Protein AF-A0A3S3RLG6-F1 (afdb_monomer)

Secondary structure (DSSP, 8-state):
-HHHHHHHHHHHHHHT-S-SHHHHHHHHHHHHHHHHIIIIIHHHHHHHHHHHHHH-S-HHHHHHHHHHHHHHHHHHHHHHHHHHHHHH---TT-HHHHHHHHHHHHHHHHHHHS----------

pLDDT: mean 81.19, std 10.33, range [46.25, 90.88]

Solvent-accessible surface area (backbone atoms only — not comparable to full-atom values): 6909 Å² total; per-residue (Å²): 120,65,67,61,50,52,52,50,51,52,52,42,55,76,74,71,56,69,83,50,58,30,56,45,52,38,51,54,40,48,52,49,45,52,47,46,45,62,70,45,49,48,61,49,50,54,52,47,52,53,48,36,73,76,68,40,96,39,73,69,51,51,52,52,51,54,54,50,54,24,54,50,43,32,44,52,27,43,50,50,42,34,52,50,31,74,72,66,55,49,53,94,84,39,54,70,59,55,51,50,43,52,47,46,42,52,50,22,44,43,60,35,67,58,72,72,72,77,83,69,78,76,89,126

Radius of gyration: 19.04 Å; Cα contacts (8 Å, |Δi|>4): 79; chains: 1; bounding box: 37×45×53 Å

Mean predicted aligned error: 8.92 Å

Sequence (124 aa):
SMLTLIFGLVMCGFWVGFTELWIVIGLVGYATTFSIGMLIFKPTGERMGAMVAEQGVTPAVLAIGQRMMRWARLDYAVMLVIIADMVLKPTLHDIGILAGMAMVIALGAALAFGGGRQLVPSAA

Structure (mmCIF, N/CA/C/O backbone):
data_AF-A0A3S3RLG6-F1
#
_entry.id   AF-A0A3S3RLG6-F1
#
loop_
_atom_site.group_PDB
_atom_site.id
_atom_site.type_symbol
_atom_site.label_atom_id
_atom_site.label_alt_id
_atom_site.label_comp_id
_atom_site.label_asym_id
_atom_site.label_entity_id
_atom_site.label_seq_id
_atom_site.pdbx_PDB_ins_code
_atom_site.Cartn_x
_atom_site.Cartn_y
_atom_site.Cartn_z
_atom_site.occupancy
_atom_site.B_iso_or_equiv
_atom_site.auth_seq_id
_atom_site.auth_comp_id
_atom_site.auth_asym_id
_atom_site.auth_atom_id
_atom_site.pdbx_PDB_model_num
ATOM 1 N N . SER A 1 1 ? -8.810 17.138 -2.405 1.00 66.56 1 SER A N 1
ATOM 2 C CA . SER A 1 1 ? -7.487 16.887 -3.016 1.00 66.56 1 SER A CA 1
ATOM 3 C C . SER A 1 1 ? -7.420 15.677 -3.959 1.00 66.56 1 SER A C 1
ATOM 5 O O . SER A 1 1 ? -6.330 15.194 -4.224 1.00 66.56 1 SER A O 1
ATOM 7 N N . MET A 1 2 ? -8.541 15.185 -4.516 1.00 75.06 2 MET A N 1
ATOM 8 C CA . MET A 1 2 ? -8.519 14.126 -5.550 1.00 75.06 2 MET A CA 1
ATOM 9 C C . MET A 1 2 ? -8.253 14.715 -6.942 1.00 75.06 2 MET A C 1
ATOM 11 O O . MET A 1 2 ? -7.439 14.197 -7.694 1.00 75.06 2 MET A O 1
ATOM 15 N N . LEU A 1 3 ? -8.865 15.869 -7.236 1.00 81.88 3 LEU A N 1
ATOM 16 C CA . LEU A 1 3 ? -8.603 16.640 -8.454 1.00 81.88 3 LEU A CA 1
ATOM 17 C C . LEU A 1 3 ? -7.126 17.015 -8.597 1.00 81.88 3 LEU A C 1
ATOM 19 O O . LEU A 1 3 ? -6.562 16.836 -9.664 1.00 81.88 3 LEU A O 1
ATOM 23 N N . THR A 1 4 ? -6.474 17.459 -7.521 1.00 85.00 4 THR A N 1
ATOM 24 C CA . THR A 1 4 ? -5.037 17.781 -7.531 1.00 85.00 4 THR A CA 1
ATOM 25 C C . THR A 1 4 ? -4.170 16.577 -7.895 1.00 85.00 4 THR A C 1
ATOM 27 O O . THR A 1 4 ? -3.190 16.733 -8.614 1.00 85.00 4 THR A O 1
ATOM 30 N N . LEU A 1 5 ? -4.550 15.374 -7.453 1.00 81.31 5 LEU A N 1
ATOM 31 C CA . LEU A 1 5 ? -3.843 14.143 -7.796 1.00 81.31 5 LEU A CA 1
ATOM 32 C C . LEU A 1 5 ? -4.015 13.789 -9.277 1.00 81.31 5 LEU A C 1
ATOM 34 O O . LEU A 1 5 ? -3.042 13.484 -9.958 1.00 81.31 5 LEU A O 1
ATOM 38 N N . ILE A 1 6 ? -5.248 13.895 -9.779 1.00 84.69 6 ILE A N 1
ATOM 39 C CA . ILE A 1 6 ? -5.579 13.654 -11.188 1.00 84.69 6 ILE A CA 1
ATOM 40 C C . ILE A 1 6 ? -4.818 14.635 -12.087 1.00 84.69 6 ILE A C 1
ATOM 42 O O . ILE A 1 6 ? -4.173 14.213 -13.041 1.00 84.69 6 ILE A O 1
ATOM 46 N N . PHE A 1 7 ? -4.827 15.929 -11.757 1.00 85.94 7 PHE A N 1
ATOM 47 C CA . PHE A 1 7 ? -4.089 16.949 -12.505 1.00 85.94 7 PHE A CA 1
ATOM 48 C C . PHE A 1 7 ? -2.575 16.703 -12.496 1.00 85.94 7 PHE A C 1
ATOM 50 O O . PHE A 1 7 ? -1.938 16.832 -13.540 1.00 85.94 7 PHE A O 1
ATOM 57 N N . GLY A 1 8 ? -2.006 16.307 -11.352 1.00 81.25 8 GLY A N 1
ATOM 58 C CA . GLY A 1 8 ? -0.597 15.921 -11.260 1.00 81.25 8 GLY A CA 1
ATOM 59 C C . GLY A 1 8 ? -0.259 14.721 -12.148 1.00 81.25 8 GLY A C 1
ATOM 60 O O . GLY A 1 8 ? 0.714 14.772 -12.896 1.00 81.25 8 GLY A O 1
ATOM 61 N N . LEU A 1 9 ? -1.097 13.678 -12.137 1.00 81.12 9 LEU A N 1
ATOM 62 C CA . LEU A 1 9 ? -0.905 12.482 -12.963 1.00 81.12 9 LEU A CA 1
ATOM 63 C C . LEU A 1 9 ? -0.973 12.798 -14.463 1.00 81.12 9 LEU A C 1
ATOM 65 O O . LEU A 1 9 ? -0.145 12.316 -15.234 1.00 81.12 9 LEU A O 1
ATOM 69 N N . VAL A 1 10 ? -1.933 13.637 -14.865 1.00 84.69 10 VAL A N 1
ATOM 70 C CA . VAL A 1 10 ? -2.083 14.100 -16.252 1.00 84.69 10 VAL A CA 1
ATOM 71 C C . VAL A 1 10 ? -0.837 14.872 -16.688 1.00 84.69 10 VAL A C 1
ATOM 73 O O . VAL A 1 10 ? -0.265 14.554 -17.727 1.00 84.69 10 VAL A O 1
ATOM 76 N N . MET A 1 11 ? -0.360 15.821 -15.878 1.00 80.69 11 MET A N 1
ATOM 77 C CA . MET A 1 11 ? 0.865 16.577 -16.175 1.00 80.69 11 MET A CA 1
ATOM 78 C C . MET A 1 11 ? 2.101 15.671 -16.286 1.00 80.69 11 MET A C 1
ATOM 80 O O . MET A 1 11 ? 2.871 15.800 -17.238 1.00 80.69 11 MET A O 1
ATOM 84 N N . CYS A 1 12 ? 2.274 14.715 -15.367 1.00 79.12 12 CYS A N 1
ATOM 85 C CA . CYS A 1 12 ? 3.359 13.733 -15.442 1.00 79.12 12 CYS A CA 1
ATOM 86 C C . CYS A 1 12 ? 3.268 12.861 -16.704 1.00 79.12 12 CYS A C 1
ATOM 88 O O . CYS A 1 12 ? 4.294 12.572 -17.317 1.00 79.12 12 CYS A O 1
ATOM 90 N N . GLY A 1 13 ? 2.056 12.488 -17.124 1.00 77.50 13 GLY A N 1
ATOM 91 C CA . GLY A 1 13 ? 1.828 11.720 -18.348 1.00 77.50 13 GLY A CA 1
ATOM 92 C C . GLY A 1 13 ? 2.209 12.476 -19.620 1.00 77.50 13 GLY A C 1
ATOM 93 O O . GLY A 1 13 ? 2.773 11.874 -20.528 1.00 77.50 13 GLY A O 1
ATOM 94 N N . PHE A 1 14 ? 1.958 13.787 -19.668 1.00 74.25 14 PHE A N 1
ATOM 95 C CA . PHE A 1 14 ? 2.330 14.627 -20.810 1.00 74.25 14 PHE A CA 1
ATOM 96 C C . PHE A 1 14 ? 3.827 14.965 -20.866 1.00 74.25 14 PHE A C 1
ATOM 98 O O . PHE A 1 14 ? 4.348 15.158 -21.962 1.00 74.25 14 PHE A O 1
ATOM 105 N N . TRP A 1 15 ? 4.514 15.056 -19.720 1.00 62.72 15 TRP A N 1
ATOM 106 C CA . TRP A 1 15 ? 5.888 15.576 -19.660 1.00 62.72 15 TRP A CA 1
ATOM 107 C C . TRP A 1 15 ? 6.969 14.518 -19.396 1.00 62.72 15 TRP A C 1
ATOM 109 O O . TRP A 1 15 ? 8.045 14.587 -19.982 1.00 62.72 15 TRP A O 1
ATOM 119 N N . VAL A 1 16 ? 6.726 13.566 -18.490 1.00 67.44 16 VAL A N 1
ATOM 120 C CA . VAL A 1 16 ? 7.759 12.643 -17.972 1.00 67.44 16 VAL A CA 1
ATOM 121 C C . VAL A 1 16 ? 7.620 11.239 -18.565 1.00 67.44 16 VAL A C 1
ATOM 123 O O . VAL A 1 16 ? 8.626 10.582 -18.817 1.00 67.44 16 VAL A O 1
ATOM 126 N N . GLY A 1 17 ? 6.387 10.797 -18.833 1.00 67.56 17 GLY A N 1
ATOM 127 C CA . GLY A 1 17 ? 6.098 9.431 -19.276 1.00 67.56 17 GLY A CA 1
ATOM 128 C C . GLY A 1 17 ? 6.187 8.403 -18.136 1.00 67.56 17 GLY A C 1
ATOM 129 O O . GLY A 1 17 ? 6.950 8.552 -17.186 1.00 67.56 17 GLY A O 1
ATOM 130 N N . PHE A 1 18 ? 5.374 7.345 -18.219 1.00 70.44 18 PHE A N 1
ATOM 131 C CA . PHE A 1 18 ? 5.275 6.270 -17.212 1.00 70.44 18 PHE A CA 1
ATOM 132 C C . PHE A 1 18 ? 5.861 4.938 -17.711 1.00 70.44 18 PHE A C 1
ATOM 134 O O . PHE A 1 18 ? 5.414 3.867 -17.317 1.00 70.44 18 PHE A O 1
ATOM 141 N N . THR A 1 19 ? 6.807 4.983 -18.644 1.00 73.75 19 THR A N 1
ATOM 142 C CA . THR A 1 19 ? 7.314 3.787 -19.335 1.00 73.75 19 THR A CA 1
ATOM 143 C C . THR A 1 19 ? 8.265 2.947 -18.494 1.00 73.75 19 THR A C 1
ATOM 145 O O . THR A 1 19 ? 8.400 1.752 -18.741 1.00 73.75 19 THR A O 1
ATOM 148 N N . GLU A 1 20 ? 8.909 3.550 -17.500 1.00 81.00 20 GLU A N 1
ATOM 149 C CA . GLU A 1 20 ? 9.835 2.837 -16.632 1.00 81.00 20 GLU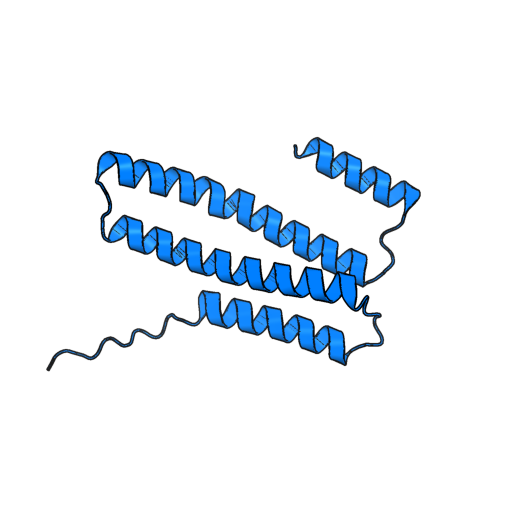 A CA 1
ATOM 150 C C . GLU A 1 20 ? 9.095 1.977 -15.605 1.00 81.00 20 GLU A C 1
ATOM 152 O O . GLU A 1 20 ? 8.184 2.445 -14.916 1.00 81.00 20 GLU A O 1
ATOM 157 N N . LEU A 1 21 ? 9.530 0.723 -15.465 1.00 82.38 21 LEU A N 1
ATOM 158 C CA . LEU A 1 21 ? 8.876 -0.275 -14.617 1.00 82.38 21 LEU A CA 1
ATOM 159 C C . LEU A 1 21 ? 8.745 0.187 -13.157 1.00 82.38 21 LEU A C 1
ATOM 161 O O . LEU A 1 21 ? 7.676 0.047 -12.567 1.00 82.38 21 LEU A O 1
ATOM 165 N N . TRP A 1 22 ? 9.799 0.790 -12.605 1.00 80.12 22 TRP A N 1
ATOM 166 C CA . TRP A 1 22 ? 9.805 1.325 -11.241 1.00 80.12 22 TRP A CA 1
ATOM 167 C C . TRP A 1 22 ? 8.782 2.457 -11.051 1.00 80.12 22 TRP A C 1
ATOM 169 O O . TRP A 1 22 ? 8.069 2.533 -10.056 1.00 80.12 22 TRP A O 1
ATOM 179 N N . ILE A 1 23 ? 8.566 3.305 -12.059 1.00 82.88 23 ILE A N 1
ATOM 180 C CA . ILE A 1 23 ? 7.534 4.346 -11.957 1.00 82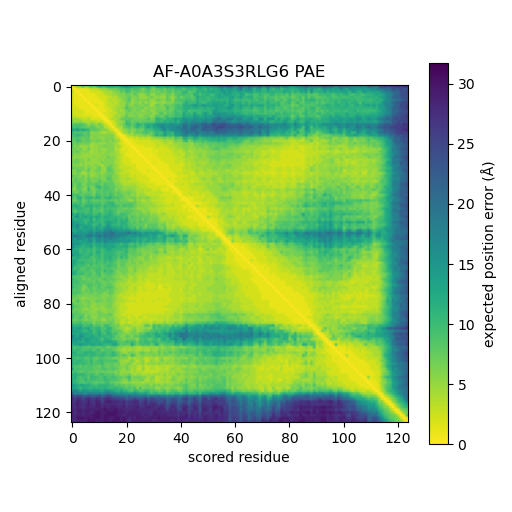.88 23 ILE A CA 1
ATOM 181 C C . ILE A 1 23 ? 6.142 3.702 -11.859 1.00 82.88 23 ILE A C 1
ATOM 183 O O . ILE A 1 23 ? 5.314 4.131 -11.051 1.00 82.88 23 ILE A O 1
ATOM 187 N N . VAL A 1 24 ? 5.884 2.650 -12.642 1.00 84.75 24 VAL A N 1
ATOM 188 C CA . VAL A 1 24 ? 4.603 1.927 -12.613 1.00 84.75 24 VAL A CA 1
ATOM 189 C C . VAL A 1 24 ? 4.396 1.229 -11.269 1.00 84.75 24 VAL A C 1
ATOM 191 O O . VAL A 1 24 ? 3.323 1.363 -10.675 1.00 84.75 24 VAL A O 1
ATOM 194 N N . ILE A 1 25 ? 5.411 0.524 -10.762 1.00 85.62 25 ILE A N 1
ATOM 195 C CA . ILE A 1 25 ? 5.352 -0.161 -9.463 1.00 85.62 25 ILE A CA 1
ATOM 196 C C . ILE A 1 25 ? 5.112 0.852 -8.341 1.00 85.62 25 ILE A C 1
ATOM 198 O O . ILE A 1 25 ? 4.191 0.668 -7.540 1.00 85.62 25 ILE A O 1
ATOM 202 N N . GLY A 1 26 ? 5.866 1.952 -8.317 1.00 85.88 26 GLY A N 1
ATOM 203 C CA . GLY A 1 26 ? 5.679 3.035 -7.356 1.00 85.88 26 GLY A CA 1
ATOM 204 C C . GLY A 1 26 ? 4.278 3.647 -7.400 1.00 85.88 26 GLY A C 1
ATOM 205 O O . GLY A 1 26 ? 3.672 3.873 -6.350 1.00 85.88 26 GLY A O 1
ATOM 206 N N . LEU A 1 27 ? 3.718 3.861 -8.595 1.00 86.88 27 LEU A N 1
ATOM 207 C CA . LEU A 1 27 ? 2.372 4.417 -8.755 1.00 86.88 27 LEU A CA 1
ATOM 208 C C . LEU A 1 27 ? 1.286 3.453 -8.259 1.00 86.88 27 LEU A C 1
ATOM 210 O O . LEU A 1 27 ? 0.364 3.870 -7.555 1.00 86.88 27 LEU A O 1
ATOM 214 N N . VAL A 1 28 ? 1.399 2.166 -8.593 1.00 87.94 28 VAL A N 1
ATOM 215 C CA . VAL A 1 28 ? 0.479 1.123 -8.113 1.00 87.94 28 VAL A CA 1
ATOM 216 C C . VAL A 1 28 ? 0.580 0.970 -6.593 1.00 87.94 28 VAL A C 1
ATOM 218 O O . VAL A 1 28 ? -0.445 0.881 -5.909 1.00 87.94 28 VAL A O 1
ATOM 221 N N . GLY A 1 29 ? 1.797 0.997 -6.047 1.00 87.88 29 GLY A N 1
ATOM 222 C CA . GLY A 1 29 ? 2.037 0.982 -4.606 1.00 87.88 29 GLY A CA 1
ATOM 223 C C . GLY A 1 29 ? 1.372 2.171 -3.916 1.00 87.88 29 GLY A C 1
ATOM 224 O O . GLY A 1 29 ? 0.584 1.988 -2.987 1.00 87.88 29 GLY A O 1
ATOM 225 N N . TYR A 1 30 ? 1.599 3.382 -4.428 1.00 87.38 30 TYR A N 1
ATOM 226 C CA . TYR A 1 30 ? 0.964 4.593 -3.916 1.00 87.38 30 TYR A CA 1
ATOM 227 C C . TYR A 1 30 ? -0.566 4.510 -3.972 1.00 87.38 30 TYR A C 1
ATOM 229 O O . TYR A 1 30 ? -1.235 4.817 -2.985 1.00 87.38 30 TYR A O 1
ATOM 237 N N . ALA A 1 31 ? -1.134 4.065 -5.097 1.00 88.12 31 ALA A N 1
ATOM 238 C CA . ALA A 1 31 ? -2.579 3.916 -5.245 1.00 88.12 31 ALA A CA 1
ATOM 239 C C . ALA A 1 31 ? -3.157 2.929 -4.216 1.00 88.12 31 ALA A C 1
ATOM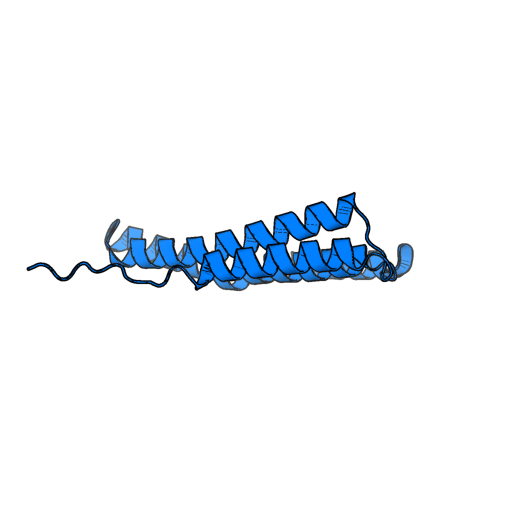 241 O O . ALA A 1 31 ? -4.243 3.159 -3.677 1.00 88.12 31 ALA A O 1
ATOM 242 N N . THR A 1 32 ? -2.411 1.869 -3.898 1.00 87.69 32 THR A N 1
ATOM 243 C CA . THR A 1 32 ? -2.782 0.877 -2.881 1.00 87.69 32 THR A CA 1
ATOM 244 C C . THR A 1 32 ? -2.802 1.502 -1.487 1.00 87.69 32 THR A C 1
ATOM 246 O O . THR A 1 32 ? -3.834 1.450 -0.814 1.00 87.69 32 THR A O 1
ATOM 249 N N . THR A 1 33 ? -1.719 2.170 -1.080 1.00 87.00 33 THR A N 1
ATOM 250 C CA . THR A 1 33 ? -1.622 2.876 0.210 1.00 87.00 33 THR A CA 1
ATOM 251 C C . THR A 1 33 ? -2.686 3.957 0.354 1.00 87.00 33 THR A C 1
ATOM 253 O O . THR A 1 33 ? -3.385 4.029 1.368 1.00 87.00 33 THR A O 1
ATOM 256 N N . PHE A 1 34 ? -2.879 4.765 -0.688 1.00 86.25 34 PHE A N 1
ATOM 257 C CA . PHE A 1 34 ? -3.909 5.797 -0.715 1.00 86.25 34 PHE A CA 1
ATOM 258 C C . PHE A 1 34 ? -5.307 5.196 -0.513 1.00 86.25 34 PHE A C 1
ATOM 260 O O . PHE A 1 34 ? -6.094 5.698 0.294 1.00 86.25 34 PHE A O 1
ATOM 267 N N . SER A 1 35 ? -5.602 4.088 -1.197 1.00 88.00 35 SER A N 1
ATOM 268 C CA . SER A 1 35 ? -6.891 3.401 -1.086 1.00 88.00 35 SER A CA 1
ATOM 269 C C . SER A 1 35 ? -7.103 2.808 0.306 1.00 88.00 35 SER A C 1
ATOM 271 O O . SER A 1 35 ? -8.182 2.970 0.873 1.00 88.00 35 SER A O 1
ATOM 273 N N . ILE A 1 36 ? -6.079 2.185 0.898 1.00 86.69 36 ILE A N 1
ATOM 274 C CA . ILE A 1 36 ? -6.132 1.677 2.279 1.00 86.69 36 ILE A CA 1
ATOM 275 C C . ILE A 1 36 ? -6.389 2.834 3.255 1.00 86.69 36 ILE A C 1
ATOM 277 O O . ILE A 1 36 ? -7.275 2.743 4.110 1.00 86.69 36 ILE A O 1
ATOM 281 N N . GLY A 1 37 ? -5.685 3.955 3.101 1.00 84.69 37 GLY A N 1
ATOM 282 C CA . GLY A 1 37 ? -5.877 5.129 3.949 1.00 84.69 37 GLY A CA 1
ATOM 283 C C . GLY A 1 37 ? -7.282 5.712 3.873 1.00 84.69 37 GLY A C 1
ATOM 284 O O . GLY A 1 37 ? -7.926 5.947 4.901 1.00 84.69 37 GLY A O 1
ATOM 285 N N . MET A 1 38 ? -7.786 5.894 2.657 1.00 85.69 38 MET A N 1
ATOM 286 C CA . MET A 1 38 ? -9.086 6.515 2.439 1.00 85.69 38 MET A CA 1
ATOM 287 C C . MET A 1 38 ? -10.256 5.590 2.788 1.00 85.69 38 MET A C 1
ATOM 289 O O . MET A 1 38 ? -11.227 6.045 3.393 1.00 85.69 38 MET A O 1
ATOM 293 N N . LEU A 1 39 ? -10.180 4.310 2.420 1.00 85.31 39 LEU A N 1
ATOM 294 C CA . LEU A 1 39 ? -11.300 3.373 2.550 1.00 85.31 39 LEU A CA 1
ATOM 295 C C . LEU A 1 39 ? -11.300 2.604 3.870 1.00 85.31 39 LEU A C 1
ATOM 297 O O . LEU A 1 39 ? -12.354 2.129 4.285 1.00 85.31 39 LEU A O 1
ATOM 301 N N . ILE A 1 40 ? -10.147 2.461 4.527 1.00 84.81 40 ILE A N 1
ATOM 302 C CA . ILE A 1 40 ? -10.022 1.640 5.736 1.00 84.81 40 ILE A CA 1
ATOM 303 C C . ILE A 1 40 ? -9.704 2.511 6.942 1.00 84.81 40 ILE A C 1
ATOM 305 O O . ILE A 1 40 ? -10.484 2.503 7.897 1.00 84.81 40 ILE A O 1
ATOM 309 N N . PHE A 1 41 ? -8.610 3.281 6.922 1.00 84.31 41 PHE A N 1
ATOM 310 C CA . PHE A 1 41 ? -8.200 4.041 8.110 1.00 84.31 41 PHE A CA 1
ATOM 311 C C . PHE A 1 41 ? -9.192 5.136 8.476 1.00 84.31 41 PHE A C 1
ATOM 313 O O . PHE A 1 41 ? -9.574 5.222 9.640 1.00 84.31 41 PHE A O 1
ATOM 320 N N . LYS A 1 42 ? -9.663 5.917 7.501 1.00 84.00 42 LYS A N 1
ATOM 321 C CA . LYS A 1 42 ? -10.609 7.005 7.769 1.00 84.00 42 LYS A CA 1
ATOM 322 C C . LYS A 1 42 ? -11.916 6.527 8.434 1.00 84.00 42 LYS A C 1
ATOM 324 O O . LYS A 1 42 ? -12.172 6.942 9.564 1.00 84.00 42 LYS A O 1
ATOM 329 N N . PRO A 1 43 ? -12.721 5.629 7.829 1.00 86.19 43 PRO A N 1
ATOM 330 C CA . PRO A 1 43 ? -13.984 5.218 8.444 1.00 86.19 43 PRO A CA 1
ATOM 331 C C . PRO A 1 43 ? -13.782 4.392 9.719 1.00 86.19 43 PRO A C 1
ATOM 333 O O . PRO A 1 43 ? -14.603 4.459 10.633 1.00 86.19 43 PRO A O 1
ATOM 336 N N . THR A 1 44 ? -12.703 3.607 9.811 1.00 85.44 44 THR A N 1
ATOM 337 C CA . THR A 1 44 ? -12.417 2.817 11.020 1.00 85.44 44 THR A CA 1
ATOM 338 C C . THR A 1 44 ? -11.996 3.716 12.178 1.00 85.44 44 THR A C 1
ATOM 340 O O . THR A 1 44 ? -12.458 3.504 13.295 1.00 85.44 44 THR A O 1
ATOM 343 N N . GLY A 1 45 ? -11.175 4.737 11.918 1.00 82.88 45 GLY A N 1
ATOM 344 C CA . GLY A 1 45 ? -10.749 5.716 12.915 1.00 82.88 45 GLY A CA 1
ATOM 345 C C . GLY A 1 45 ? -11.913 6.546 13.451 1.00 82.88 45 GLY A C 1
ATOM 346 O O . GLY A 1 45 ? -12.048 6.680 14.665 1.00 82.88 45 GLY A O 1
ATOM 347 N N . GLU A 1 46 ? -12.800 7.021 12.570 1.00 88.25 46 GLU A N 1
ATOM 348 C CA . GLU A 1 46 ? -14.018 7.750 12.960 1.00 88.25 46 GLU A CA 1
ATOM 349 C C . GLU A 1 46 ? -14.938 6.883 13.837 1.00 88.25 46 GLU A C 1
ATOM 351 O O . GLU A 1 46 ? -15.353 7.310 14.915 1.00 88.25 46 GLU A O 1
ATOM 356 N N . ARG A 1 47 ? -15.191 5.626 13.436 1.00 83.94 47 ARG A N 1
ATOM 357 C CA . ARG A 1 47 ? -15.982 4.672 14.237 1.00 83.94 47 ARG A CA 1
ATOM 358 C C . ARG A 1 47 ? -15.337 4.370 15.587 1.00 83.94 47 ARG A C 1
ATOM 360 O O . ARG A 1 47 ? -16.032 4.317 16.598 1.00 83.94 47 ARG A O 1
ATOM 367 N N . MET A 1 48 ? -14.021 4.162 15.609 1.00 84.94 48 MET A N 1
ATOM 368 C CA . MET A 1 48 ? -13.270 3.886 16.834 1.00 84.94 48 MET A CA 1
ATOM 369 C C . MET A 1 48 ? -13.333 5.071 17.799 1.00 84.94 48 MET A C 1
ATOM 371 O O . MET A 1 48 ? -13.603 4.867 18.978 1.00 84.94 48 MET A O 1
ATOM 375 N N . GLY A 1 49 ? -13.164 6.296 17.294 1.00 85.00 49 GLY A N 1
ATOM 376 C CA . GLY A 1 49 ? -13.294 7.520 18.083 1.00 85.00 49 GLY A CA 1
ATOM 377 C C . GLY A 1 49 ? -14.691 7.693 18.682 1.00 85.00 49 GLY A C 1
ATOM 378 O O . GLY A 1 49 ? -14.803 7.992 19.868 1.00 85.00 49 GLY A O 1
ATOM 379 N N . ALA A 1 50 ? -15.745 7.426 17.904 1.00 87.06 50 ALA A N 1
ATOM 380 C CA . ALA A 1 50 ? -17.125 7.484 18.390 1.00 87.06 50 ALA A CA 1
ATOM 381 C C . ALA A 1 50 ? -17.397 6.468 19.516 1.00 87.06 50 ALA A C 1
ATOM 383 O O . ALA A 1 50 ? -17.921 6.836 20.563 1.00 87.06 50 ALA A O 1
ATOM 384 N N . MET A 1 51 ? -16.965 5.211 19.357 1.00 81.88 51 MET A N 1
ATOM 385 C CA . MET A 1 51 ? -17.135 4.192 20.405 1.00 81.88 51 MET A CA 1
ATOM 386 C C . MET A 1 51 ? -16.343 4.514 21.678 1.00 81.88 51 MET A C 1
ATOM 388 O O . MET A 1 51 ? -16.830 4.262 22.776 1.00 81.88 51 MET A O 1
ATOM 392 N N . VAL A 1 52 ? -15.133 5.071 21.546 1.00 87.25 52 VAL A N 1
ATOM 393 C CA . VAL A 1 52 ? -14.334 5.511 22.703 1.00 87.25 52 VAL A CA 1
ATOM 394 C C . VAL A 1 52 ? -15.027 6.652 23.442 1.00 87.25 52 VAL A C 1
ATOM 396 O O . VAL A 1 52 ? -15.011 6.668 24.669 1.00 87.25 52 VAL A O 1
ATOM 399 N N . ALA A 1 53 ? -15.649 7.583 22.717 1.00 87.00 53 ALA A N 1
ATOM 400 C CA . ALA A 1 53 ? -16.379 8.695 23.317 1.00 87.00 53 ALA A CA 1
ATOM 401 C C . ALA A 1 53 ? -17.640 8.236 24.073 1.00 87.00 53 ALA A C 1
ATOM 403 O O . ALA A 1 53 ? -17.942 8.785 25.128 1.00 87.00 53 ALA A O 1
ATOM 404 N N . GLU A 1 54 ? -18.354 7.227 23.566 1.00 86.00 54 GLU A N 1
ATOM 405 C CA . GLU A 1 54 ? -19.576 6.713 24.201 1.00 86.00 54 GLU A CA 1
ATOM 406 C C . GLU A 1 54 ? -19.307 5.744 25.361 1.00 86.00 54 GLU A C 1
ATOM 408 O O . GLU A 1 54 ? -20.002 5.783 26.374 1.00 86.00 54 GLU A O 1
ATOM 413 N N . GLN A 1 55 ? -18.338 4.839 25.205 1.00 81.00 55 GLN A N 1
ATOM 414 C CA . GLN A 1 55 ? -18.192 3.656 26.069 1.00 81.00 55 GLN A CA 1
ATOM 415 C C . GLN A 1 55 ? -16.824 3.581 26.761 1.00 81.00 55 GLN A C 1
ATOM 417 O O . GLN A 1 55 ? -16.574 2.666 27.546 1.00 81.00 55 GLN A O 1
ATOM 422 N N . GLY A 1 56 ? -15.921 4.522 26.475 1.00 80.38 56 GLY A N 1
ATOM 423 C CA . GLY A 1 56 ? -14.528 4.446 26.898 1.00 80.38 56 GLY A CA 1
ATOM 424 C C . GLY A 1 56 ? -13.744 3.356 26.159 1.00 80.38 56 GLY A C 1
ATOM 425 O O . GLY A 1 56 ? -14.177 2.789 25.153 1.00 80.38 56 GLY A O 1
ATOM 426 N N . VAL A 1 57 ? -12.539 3.056 26.645 1.00 82.38 57 VAL A N 1
ATOM 427 C CA . VAL A 1 57 ? -11.672 2.032 26.044 1.00 82.38 57 VAL A CA 1
ATOM 428 C C . VAL A 1 57 ? -12.160 0.642 26.456 1.00 82.38 57 VAL A C 1
ATOM 430 O O . VAL A 1 57 ? -11.777 0.115 27.498 1.00 82.38 57 VAL A O 1
ATOM 433 N N . THR A 1 58 ? -13.017 0.044 25.630 1.00 87.31 58 THR A N 1
ATOM 434 C CA . THR A 1 58 ? -13.545 -1.312 25.837 1.00 87.31 58 THR A CA 1
ATOM 435 C C . THR A 1 58 ? -12.772 -2.366 25.027 1.00 87.31 58 THR A C 1
ATOM 437 O O . THR A 1 58 ? -12.110 -2.039 24.034 1.00 87.31 58 THR A O 1
ATOM 440 N N . PRO A 1 59 ? -12.876 -3.666 25.373 1.00 81.88 59 PRO A N 1
ATOM 441 C CA . PRO A 1 59 ? -12.275 -4.746 24.585 1.00 81.88 59 PRO A CA 1
ATOM 442 C C . PRO A 1 59 ? -12.726 -4.770 23.113 1.00 81.88 59 PRO A C 1
ATOM 444 O O . PRO A 1 59 ? -11.949 -5.146 22.235 1.00 81.88 59 PRO A O 1
ATOM 447 N N . ALA A 1 60 ? -13.954 -4.325 22.824 1.00 82.00 60 ALA A N 1
ATOM 448 C CA . ALA A 1 60 ? -14.480 -4.228 21.461 1.00 82.00 60 ALA A CA 1
ATOM 449 C C . ALA A 1 60 ? -13.746 -3.160 20.629 1.00 82.00 60 ALA A C 1
ATOM 451 O O . ALA A 1 60 ? -13.374 -3.410 19.479 1.00 82.00 60 ALA A O 1
ATOM 452 N N . VAL A 1 61 ? -13.463 -1.998 21.229 1.00 82.88 61 VAL A N 1
ATOM 453 C CA . VAL A 1 61 ? -12.648 -0.937 20.615 1.00 82.88 61 VAL A CA 1
ATOM 454 C C . VAL A 1 61 ? -11.231 -1.444 20.341 1.00 82.88 61 VAL A C 1
ATOM 456 O O . VAL A 1 61 ? -10.704 -1.249 19.243 1.00 82.88 61 VAL A O 1
ATOM 459 N N . LEU A 1 62 ? -10.626 -2.148 21.303 1.00 83.56 62 LEU A N 1
ATOM 460 C CA . LEU A 1 62 ? -9.284 -2.716 21.148 1.00 83.56 62 LEU A CA 1
ATOM 461 C C . LEU A 1 62 ? -9.220 -3.745 20.011 1.00 83.56 62 LEU A C 1
ATOM 463 O O . LEU A 1 62 ? -8.260 -3.736 19.243 1.00 83.56 62 LEU A O 1
ATOM 467 N N . ALA A 1 63 ? -10.244 -4.586 19.844 1.00 84.50 63 ALA A N 1
ATOM 468 C CA . ALA A 1 63 ? -10.314 -5.539 18.733 1.00 84.50 63 ALA A CA 1
ATOM 469 C C . ALA A 1 63 ? -10.344 -4.836 17.360 1.00 84.50 63 ALA A C 1
ATOM 471 O O . ALA A 1 63 ? -9.704 -5.287 16.403 1.00 84.50 63 ALA A O 1
ATOM 472 N N . ILE A 1 64 ? -11.037 -3.698 17.265 1.00 83.69 64 ILE A N 1
ATOM 473 C CA . ILE A 1 64 ? -11.087 -2.872 16.051 1.00 83.69 64 ILE A CA 1
ATOM 474 C C . ILE A 1 64 ? -9.733 -2.201 15.796 1.00 83.69 64 ILE A C 1
ATOM 476 O O . ILE A 1 64 ? -9.229 -2.263 14.671 1.00 83.69 64 ILE A O 1
ATOM 480 N N . GLY A 1 65 ? -9.086 -1.673 16.837 1.00 83.38 65 GLY A N 1
ATOM 481 C CA . GLY A 1 65 ? -7.721 -1.147 16.755 1.00 83.38 65 GLY A CA 1
ATOM 482 C C . GLY A 1 65 ? -6.705 -2.208 16.314 1.00 83.38 65 GLY A C 1
ATOM 483 O O . GLY A 1 65 ? -5.898 -1.969 15.418 1.00 83.38 65 GLY A O 1
ATOM 484 N N . GLN A 1 66 ? -6.788 -3.429 16.845 1.00 84.75 66 GLN A N 1
ATOM 485 C CA . GLN A 1 66 ? -5.930 -4.540 16.417 1.00 84.75 66 GLN A CA 1
ATOM 486 C C . GLN A 1 66 ? -6.146 -4.911 14.947 1.00 84.75 66 GLN A C 1
ATOM 488 O O . GLN A 1 66 ? -5.182 -5.219 14.239 1.00 84.75 66 GLN A O 1
ATOM 493 N N . ARG A 1 67 ? -7.392 -4.866 14.461 1.00 82.81 67 ARG A N 1
ATOM 494 C CA . ARG A 1 67 ? -7.695 -5.070 13.039 1.00 82.81 67 ARG A CA 1
ATOM 495 C C . ARG A 1 67 ? -7.111 -3.947 12.182 1.00 82.81 67 ARG A C 1
ATOM 497 O O . ARG A 1 67 ? -6.552 -4.233 11.126 1.00 82.81 67 ARG A O 1
ATOM 504 N N . MET A 1 68 ? -7.170 -2.704 12.652 1.00 86.12 68 MET A N 1
ATOM 505 C CA . MET A 1 68 ? -6.542 -1.556 11.993 1.00 86.12 68 MET A CA 1
ATOM 506 C C . MET A 1 68 ? -5.013 -1.713 11.914 1.00 86.12 68 MET A C 1
ATOM 508 O O . MET 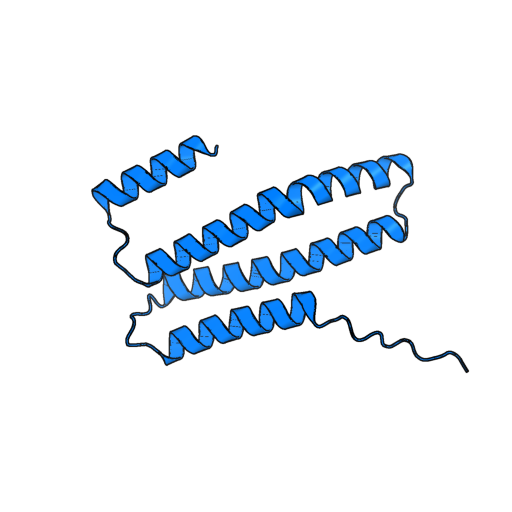A 1 68 ? -4.427 -1.509 10.854 1.00 86.12 68 MET A O 1
ATOM 512 N N . MET A 1 69 ? -4.372 -2.198 12.982 1.00 85.44 69 MET A N 1
ATOM 513 C CA . MET A 1 69 ? -2.926 -2.467 13.014 1.00 85.44 69 MET A CA 1
ATOM 514 C C . MET A 1 69 ? -2.474 -3.568 12.041 1.00 85.44 69 MET A C 1
ATOM 516 O O . MET A 1 69 ? -1.303 -3.615 11.662 1.00 85.44 69 MET A O 1
ATOM 520 N N . ARG A 1 70 ? -3.365 -4.476 11.622 1.00 86.44 70 ARG A N 1
ATOM 521 C CA . ARG A 1 70 ? -3.061 -5.453 10.557 1.00 86.44 70 ARG A CA 1
ATOM 522 C C . ARG A 1 70 ? -2.939 -4.760 9.203 1.00 86.44 70 ARG A C 1
ATOM 524 O O . ARG A 1 70 ? -1.964 -4.988 8.496 1.00 86.44 70 ARG A O 1
ATOM 531 N N . TRP A 1 71 ? -3.873 -3.864 8.889 1.00 86.44 71 TRP A N 1
ATOM 532 C CA . TRP A 1 71 ? -3.819 -3.053 7.671 1.00 86.44 71 TRP A CA 1
ATOM 533 C C . TRP A 1 71 ? -2.623 -2.104 7.658 1.00 86.44 71 TRP A C 1
ATOM 535 O O . TRP A 1 71 ? -1.966 -1.987 6.632 1.00 86.44 71 TRP A O 1
ATOM 545 N N . ALA A 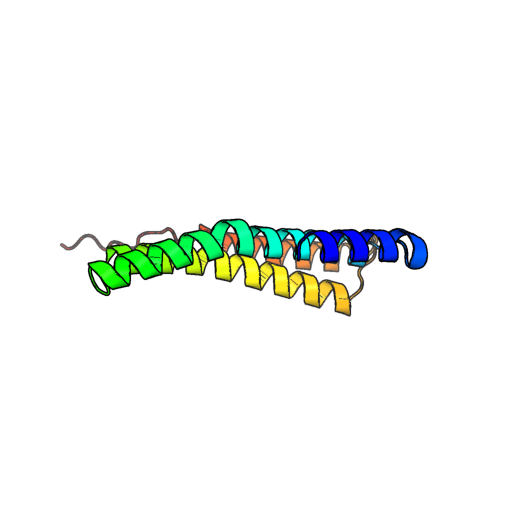1 72 ? -2.276 -1.511 8.804 1.00 86.12 72 ALA A N 1
ATOM 546 C CA . ALA A 1 72 ? -1.079 -0.677 8.927 1.00 86.12 72 ALA A CA 1
ATOM 547 C C . ALA A 1 72 ? 0.208 -1.457 8.630 1.00 86.12 72 ALA A C 1
ATOM 549 O O . ALA A 1 72 ? 1.086 -0.959 7.937 1.00 86.12 72 ALA A O 1
ATOM 550 N N . ARG A 1 73 ? 0.313 -2.709 9.093 1.00 86.88 73 ARG A N 1
ATOM 551 C CA . ARG A 1 73 ? 1.474 -3.561 8.785 1.00 86.88 73 ARG A CA 1
ATOM 552 C C . ARG A 1 73 ? 1.594 -3.893 7.300 1.00 86.88 73 ARG A C 1
ATOM 554 O O . ARG A 1 73 ? 2.707 -3.899 6.784 1.00 86.88 73 ARG A O 1
ATOM 561 N N . LEU A 1 74 ? 0.472 -4.142 6.623 1.00 88.31 74 LEU A N 1
ATOM 562 C CA . LEU A 1 74 ? 0.470 -4.318 5.171 1.00 88.31 74 LEU A CA 1
ATOM 563 C C .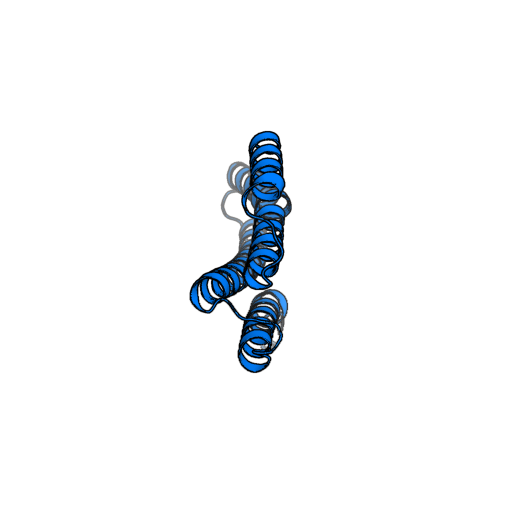 LEU A 1 74 ? 0.939 -3.036 4.470 1.00 88.31 74 LEU A C 1
ATOM 565 O O . LEU A 1 74 ? 1.802 -3.100 3.600 1.00 88.31 74 LEU A O 1
ATOM 569 N N . ASP A 1 75 ? 0.407 -1.887 4.882 1.00 88.75 75 ASP A N 1
ATOM 570 C CA . ASP A 1 75 ? 0.741 -0.591 4.295 1.00 88.75 75 ASP A CA 1
ATOM 571 C C . ASP A 1 75 ? 2.231 -0.244 4.453 1.00 88.75 75 ASP A C 1
ATOM 573 O O . ASP A 1 75 ? 2.879 0.176 3.498 1.00 88.75 75 ASP A O 1
ATOM 577 N N . TYR A 1 76 ? 2.830 -0.538 5.612 1.00 88.69 76 TYR A N 1
ATOM 578 C CA . TYR A 1 76 ? 4.277 -0.394 5.809 1.00 88.69 76 TYR A CA 1
ATOM 579 C C . TYR A 1 76 ? 5.112 -1.307 4.905 1.00 88.69 76 TYR A C 1
ATOM 581 O O . TYR A 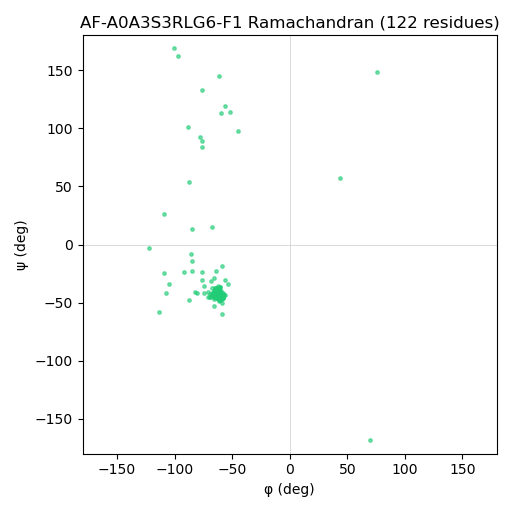1 76 ? 6.168 -0.889 4.432 1.00 88.69 76 TYR A O 1
ATOM 589 N N . ALA A 1 77 ? 4.664 -2.539 4.646 1.00 90.75 77 ALA A N 1
ATOM 590 C CA . ALA A 1 77 ? 5.359 -3.432 3.720 1.00 90.75 77 ALA A CA 1
ATOM 591 C C . ALA A 1 77 ? 5.307 -2.895 2.281 1.00 90.75 77 ALA A C 1
ATOM 593 O O . ALA A 1 77 ? 6.319 -2.915 1.582 1.00 90.75 77 ALA A O 1
ATOM 594 N N . VAL A 1 78 ? 4.155 -2.355 1.865 1.00 90.88 78 VAL A N 1
ATOM 595 C CA . VAL A 1 78 ? 4.002 -1.671 0.572 1.00 90.88 78 VAL A CA 1
ATOM 596 C C . VAL A 1 78 ? 4.921 -0.449 0.504 1.00 90.88 78 VAL A C 1
ATOM 598 O O . VAL A 1 78 ? 5.658 -0.302 -0.467 1.00 90.88 78 VAL A O 1
ATOM 601 N N . MET A 1 79 ? 4.965 0.369 1.559 1.00 90.81 79 MET A N 1
ATOM 602 C CA . MET A 1 79 ? 5.855 1.530 1.649 1.00 90.81 79 MET A CA 1
ATOM 603 C C . MET A 1 79 ? 7.333 1.140 1.500 1.00 90.81 79 MET A C 1
ATOM 605 O O . MET A 1 79 ? 8.072 1.798 0.770 1.00 90.81 79 MET A O 1
ATOM 609 N N . LEU A 1 80 ? 7.769 0.049 2.143 1.00 90.31 80 LEU A N 1
ATOM 610 C CA . LEU A 1 80 ? 9.134 -0.468 2.002 1.00 90.31 80 LEU A CA 1
ATOM 611 C C . LEU A 1 80 ? 9.454 -0.871 0.562 1.00 90.31 80 LEU A C 1
ATOM 613 O O . LEU A 1 80 ? 10.540 -0.558 0.077 1.00 90.31 80 LEU A O 1
ATOM 617 N N . VAL A 1 81 ? 8.521 -1.536 -0.122 1.00 89.88 81 VAL A N 1
ATOM 618 C CA . VAL A 1 81 ? 8.707 -1.913 -1.529 1.00 89.88 81 VAL A CA 1
ATOM 619 C C . VAL A 1 81 ? 8.788 -0.685 -2.424 1.00 89.88 81 VAL A C 1
ATOM 621 O O . VAL A 1 81 ? 9.684 -0.632 -3.257 1.00 89.88 81 VAL A O 1
ATOM 624 N N . ILE A 1 82 ? 7.935 0.322 -2.215 1.00 90.38 82 ILE A N 1
ATOM 625 C CA . ILE A 1 82 ? 7.999 1.583 -2.970 1.00 90.38 82 ILE A CA 1
ATOM 626 C C . ILE A 1 82 ? 9.364 2.250 -2.777 1.00 90.38 82 ILE A C 1
ATOM 628 O O . ILE A 1 82 ? 9.990 2.662 -3.747 1.00 90.38 82 ILE A O 1
ATOM 632 N N . ILE A 1 83 ? 9.859 2.343 -1.540 1.00 89.81 83 ILE A N 1
ATOM 633 C CA . ILE A 1 83 ? 11.172 2.948 -1.271 1.00 89.81 83 ILE A CA 1
ATOM 634 C C . ILE A 1 83 ? 12.287 2.144 -1.952 1.00 89.81 83 ILE A C 1
ATOM 636 O O . ILE A 1 83 ? 13.151 2.731 -2.601 1.00 89.81 83 ILE A O 1
ATOM 640 N N . ALA A 1 84 ? 12.264 0.814 -1.837 1.00 87.50 84 ALA A N 1
ATOM 641 C CA . ALA A 1 84 ? 13.245 -0.050 -2.489 1.00 87.50 84 ALA A CA 1
ATOM 642 C C . ALA A 1 84 ? 13.216 0.107 -4.015 1.00 87.50 84 ALA A C 1
ATOM 644 O O . ALA A 1 84 ? 14.265 0.159 -4.649 1.00 87.50 84 ALA A O 1
ATOM 645 N N . ASP A 1 85 ? 12.027 0.235 -4.593 1.00 88.44 85 ASP A N 1
ATOM 646 C CA . ASP A 1 85 ? 11.809 0.426 -6.023 1.00 88.44 85 ASP A CA 1
ATOM 647 C C . ASP A 1 85 ? 12.345 1.772 -6.520 1.00 88.44 85 ASP A C 1
ATOM 649 O O . ASP A 1 85 ? 13.079 1.822 -7.507 1.00 88.44 85 ASP A O 1
ATOM 653 N N . MET A 1 86 ? 12.128 2.843 -5.756 1.00 86.19 86 MET A N 1
ATOM 654 C CA . MET A 1 86 ? 12.656 4.178 -6.060 1.00 86.19 86 MET A CA 1
ATOM 655 C C . MET A 1 86 ? 14.191 4.253 -5.983 1.00 86.19 86 MET A C 1
ATOM 657 O O . MET A 1 86 ? 14.805 5.072 -6.673 1.00 86.19 86 MET A O 1
ATOM 661 N N . VAL A 1 87 ? 14.815 3.417 -5.147 1.00 86.75 87 VAL A N 1
ATOM 662 C CA . VAL A 1 87 ? 16.275 3.379 -4.956 1.00 86.75 87 VAL A CA 1
ATOM 663 C C . VAL A 1 87 ? 16.952 2.457 -5.967 1.00 86.75 87 VAL A C 1
ATOM 665 O O . VAL A 1 87 ? 17.954 2.841 -6.567 1.00 86.75 87 VAL A O 1
ATOM 668 N N . LEU A 1 88 ? 16.421 1.248 -6.147 1.00 85.25 88 LEU A N 1
ATOM 669 C CA . LEU A 1 88 ? 17.030 0.210 -6.981 1.00 85.25 88 LEU A CA 1
ATOM 670 C C . LEU A 1 88 ? 16.665 0.356 -8.460 1.00 85.25 88 LEU A C 1
ATOM 672 O O . LEU A 1 88 ? 17.413 -0.136 -9.299 1.00 85.25 88 LEU A O 1
ATOM 676 N N . LYS A 1 89 ? 15.548 1.031 -8.772 1.00 85.00 89 LYS A N 1
ATOM 677 C CA . LYS A 1 89 ? 15.032 1.270 -10.130 1.00 85.00 89 LYS A CA 1
ATOM 678 C C . LYS A 1 89 ? 15.098 0.016 -11.016 1.00 85.00 89 LYS A C 1
ATOM 680 O O . LYS A 1 89 ? 15.753 0.045 -12.060 1.00 85.00 89 LYS A O 1
ATOM 685 N N . PRO A 1 90 ? 14.473 -1.097 -10.593 1.00 82.25 90 PRO A N 1
ATOM 686 C CA . PRO A 1 90 ? 14.596 -2.366 -11.296 1.00 82.25 90 PRO A CA 1
ATOM 687 C C . PRO A 1 90 ? 14.052 -2.281 -12.724 1.00 82.25 90 PRO A C 1
ATOM 689 O O . PRO A 1 90 ? 13.034 -1.634 -12.991 1.00 82.25 90 PRO A O 1
ATOM 692 N N . THR A 1 91 ? 14.699 -3.003 -13.634 1.00 81.81 91 THR A N 1
ATOM 693 C CA . THR A 1 91 ? 14.181 -3.269 -14.978 1.00 81.81 91 THR A CA 1
ATOM 694 C C . THR A 1 91 ? 13.582 -4.676 -15.046 1.00 81.81 91 THR A C 1
ATOM 696 O O . THR A 1 91 ? 13.770 -5.496 -14.149 1.00 81.81 91 THR A O 1
ATOM 699 N N . LEU A 1 92 ? 12.874 -5.005 -16.133 1.00 73.81 92 LEU A N 1
ATOM 700 C CA . LEU A 1 92 ? 12.272 -6.337 -16.328 1.00 73.81 92 LEU A CA 1
ATOM 701 C C . LEU A 1 92 ? 13.292 -7.494 -16.306 1.00 73.81 92 LEU A C 1
ATOM 703 O O . LEU A 1 92 ? 12.903 -8.644 -16.111 1.00 73.81 92 LEU A O 1
ATOM 707 N N . HIS A 1 93 ? 14.581 -7.206 -16.501 1.00 79.31 93 HIS A N 1
ATOM 708 C CA . HIS A 1 93 ? 15.649 -8.207 -16.498 1.00 79.31 93 HIS A CA 1
ATOM 709 C C . HIS A 1 93 ? 16.168 -8.509 -15.081 1.00 79.31 93 HIS A C 1
ATOM 711 O O . HIS A 1 93 ? 16.803 -9.542 -14.865 1.00 79.31 93 HIS A O 1
ATOM 717 N N . ASP A 1 94 ? 15.840 -7.670 -14.094 1.00 82.94 94 ASP A N 1
ATOM 718 C CA . ASP A 1 94 ? 16.299 -7.788 -12.707 1.00 82.94 94 ASP A CA 1
ATOM 719 C C . ASP A 1 94 ? 15.371 -8.688 -11.877 1.00 82.94 94 ASP A C 1
ATOM 721 O O . ASP A 1 94 ? 14.871 -8.311 -10.812 1.00 82.94 94 ASP A O 1
ATOM 725 N N . ILE A 1 95 ? 15.138 -9.911 -12.366 1.00 82.12 95 ILE A N 1
ATOM 726 C CA . ILE A 1 95 ? 14.168 -10.869 -11.802 1.00 82.12 95 ILE A CA 1
ATOM 727 C C . ILE A 1 95 ? 14.406 -11.101 -10.300 1.00 82.12 95 ILE A C 1
ATOM 729 O O . ILE A 1 95 ? 13.452 -11.257 -9.542 1.00 82.12 95 ILE A O 1
ATOM 733 N N . GLY A 1 96 ? 15.664 -11.069 -9.844 1.00 83.00 96 GLY A N 1
ATOM 734 C CA . GLY A 1 96 ? 16.007 -11.202 -8.425 1.00 83.00 96 GLY A CA 1
ATOM 735 C C . GLY A 1 96 ? 15.463 -10.070 -7.545 1.00 83.00 96 GLY A C 1
ATOM 736 O O . GLY A 1 96 ? 14.956 -10.335 -6.455 1.00 83.00 96 GLY A O 1
ATOM 737 N N . ILE A 1 97 ? 15.510 -8.822 -8.021 1.00 83.19 97 ILE A N 1
ATOM 738 C CA . ILE A 1 97 ? 14.999 -7.655 -7.284 1.00 83.19 97 ILE A CA 1
ATOM 739 C C . ILE A 1 97 ? 13.469 -7.700 -7.247 1.00 83.19 97 ILE A C 1
ATOM 741 O O . ILE A 1 97 ? 12.874 -7.561 -6.178 1.00 83.19 97 ILE A O 1
ATOM 745 N N . LEU A 1 98 ? 12.839 -7.991 -8.390 1.00 82.25 98 LEU A N 1
ATOM 746 C CA . LEU A 1 98 ? 11.389 -8.179 -8.498 1.00 82.25 98 LEU A CA 1
ATOM 747 C C . LEU A 1 98 ? 10.881 -9.301 -7.580 1.00 82.25 98 LEU A C 1
ATOM 749 O O . LEU A 1 98 ? 9.897 -9.120 -6.860 1.00 82.25 98 LEU A O 1
ATOM 753 N N . ALA A 1 99 ? 11.576 -10.441 -7.550 1.00 83.81 99 ALA A N 1
ATOM 754 C CA . ALA A 1 99 ? 11.251 -11.546 -6.655 1.00 83.81 99 ALA A CA 1
ATOM 755 C C . ALA A 1 99 ? 11.409 -11.150 -5.178 1.00 83.81 99 ALA A C 1
ATOM 757 O O . ALA A 1 99 ? 10.557 -11.495 -4.358 1.00 83.81 99 ALA A O 1
ATOM 758 N N . GLY A 1 100 ? 12.453 -10.388 -4.837 1.00 86.75 100 GLY A N 1
ATOM 759 C CA . GLY A 1 100 ? 12.653 -9.849 -3.491 1.00 86.75 100 GLY A CA 1
ATOM 760 C C . GLY A 1 100 ? 11.516 -8.922 -3.053 1.00 86.75 100 GLY A C 1
ATOM 761 O O . GLY A 1 100 ? 10.977 -9.075 -1.958 1.00 86.75 100 GLY A O 1
ATOM 762 N N . MET A 1 101 ? 11.081 -8.012 -3.924 1.00 86.31 101 MET A N 1
ATOM 763 C CA . MET A 1 101 ? 9.943 -7.124 -3.658 1.00 86.31 101 MET A CA 1
ATOM 764 C C . MET A 1 101 ? 8.638 -7.898 -3.468 1.00 86.31 101 MET A C 1
ATOM 766 O O . MET A 1 101 ? 7.909 -7.664 -2.501 1.00 86.31 101 MET A O 1
ATOM 770 N N . ALA A 1 102 ? 8.364 -8.864 -4.348 1.00 85.31 102 ALA A N 1
ATOM 771 C CA . ALA A 1 102 ? 7.200 -9.733 -4.223 1.00 85.31 102 ALA A CA 1
ATOM 772 C C . ALA A 1 102 ? 7.226 -10.519 -2.901 1.00 85.31 102 ALA A C 1
ATOM 774 O O . ALA A 1 102 ? 6.197 -10.638 -2.234 1.00 85.31 102 ALA A O 1
ATOM 775 N N . MET A 1 103 ? 8.403 -10.994 -2.480 1.00 90.12 103 MET A N 1
ATOM 776 C CA . MET A 1 103 ? 8.587 -11.670 -1.198 1.00 90.12 103 MET A CA 1
ATOM 777 C C . MET A 1 103 ? 8.286 -10.743 -0.015 1.00 90.12 103 MET A C 1
ATOM 779 O O . MET A 1 103 ? 7.587 -11.160 0.905 1.00 90.12 103 MET A O 1
ATOM 783 N N . VAL A 1 104 ? 8.751 -9.490 -0.035 1.00 89.38 104 VAL A N 1
ATOM 784 C CA . VAL A 1 104 ? 8.465 -8.510 1.029 1.00 89.38 104 VAL A CA 1
ATOM 785 C C . VAL A 1 104 ? 6.964 -8.249 1.147 1.00 89.38 104 VAL A C 1
ATOM 787 O O . VAL A 1 104 ? 6.432 -8.267 2.258 1.00 89.38 104 VAL A O 1
ATOM 790 N N . ILE A 1 105 ? 6.257 -8.079 0.025 1.00 87.50 105 ILE A N 1
ATOM 791 C CA . ILE A 1 105 ? 4.794 -7.917 0.030 1.00 87.50 105 ILE A CA 1
ATOM 792 C C . ILE A 1 105 ? 4.113 -9.182 0.557 1.00 87.50 105 ILE A C 1
ATOM 794 O O . ILE A 1 105 ? 3.237 -9.090 1.417 1.00 87.50 105 ILE A O 1
ATOM 798 N N . ALA A 1 106 ? 4.520 -10.362 0.084 1.00 87.94 106 ALA A N 1
ATOM 799 C CA . ALA A 1 106 ? 3.945 -11.634 0.510 1.00 87.94 106 ALA A CA 1
ATOM 800 C C . ALA A 1 106 ? 4.144 -11.873 2.014 1.00 87.94 106 ALA A C 1
ATOM 802 O O . ALA A 1 106 ? 3.199 -12.259 2.702 1.00 87.94 106 ALA A O 1
ATOM 803 N N . LEU A 1 107 ? 5.335 -11.585 2.544 1.00 88.12 107 LEU A N 1
ATOM 804 C CA . LEU A 1 107 ? 5.630 -11.649 3.975 1.00 88.12 107 LEU A CA 1
ATOM 805 C C . LEU A 1 107 ? 4.828 -10.606 4.755 1.00 88.12 107 LEU A C 1
ATOM 807 O O . LEU A 1 107 ? 4.234 -10.941 5.777 1.00 88.12 107 LEU A O 1
ATOM 811 N N . GLY A 1 108 ? 4.744 -9.368 4.266 1.00 85.69 108 GLY A N 1
ATOM 812 C CA . GLY A 1 108 ? 3.930 -8.313 4.869 1.00 85.69 108 GLY A CA 1
ATOM 813 C C . GLY A 1 108 ? 2.455 -8.705 4.973 1.00 85.69 108 GLY A C 1
ATOM 814 O O . GLY A 1 108 ? 1.852 -8.587 6.042 1.00 85.69 108 GLY A O 1
ATOM 815 N N . ALA A 1 109 ? 1.891 -9.260 3.900 1.00 86.62 109 ALA A N 1
ATOM 816 C CA . ALA A 1 109 ? 0.529 -9.782 3.869 1.00 86.62 109 ALA A CA 1
ATOM 817 C C . ALA A 1 109 ? 0.359 -11.002 4.787 1.00 86.62 109 ALA A C 1
ATOM 819 O O . ALA A 1 109 ? -0.588 -11.057 5.574 1.00 86.62 109 ALA A O 1
ATOM 820 N N . ALA A 1 110 ? 1.294 -11.952 4.763 1.00 86.81 110 ALA A N 1
ATOM 821 C CA . ALA A 1 110 ? 1.269 -13.116 5.644 1.00 86.81 110 ALA A CA 1
ATOM 822 C C . ALA A 1 110 ? 1.341 -12.715 7.126 1.00 86.81 110 ALA A C 1
ATOM 824 O O . ALA A 1 110 ? 0.634 -13.285 7.950 1.00 86.81 110 ALA A O 1
ATOM 825 N N . LEU A 1 111 ? 2.123 -11.699 7.488 1.00 84.81 111 LEU A N 1
ATOM 826 C CA . LEU A 1 111 ? 2.200 -11.201 8.863 1.00 84.81 111 LEU A CA 1
ATOM 827 C C . LEU A 1 111 ? 0.956 -10.393 9.257 1.00 84.81 111 LEU A C 1
ATOM 829 O O . LEU A 1 111 ? 0.502 -10.471 10.405 1.00 84.81 111 LEU A O 1
ATOM 833 N N . ALA A 1 112 ? 0.385 -9.630 8.323 1.00 83.00 112 ALA A N 1
ATOM 834 C CA . ALA A 1 112 ? -0.841 -8.867 8.535 1.00 83.00 112 ALA A CA 1
ATOM 835 C C . ALA A 1 112 ? -2.063 -9.781 8.737 1.00 83.00 112 ALA A C 1
ATOM 837 O O . ALA A 1 112 ? -2.863 -9.540 9.646 1.00 83.00 112 ALA A O 1
ATOM 838 N N . PHE A 1 113 ? -2.193 -10.846 7.942 1.00 79.56 113 PHE A N 1
ATOM 839 C CA . PHE A 1 113 ? -3.393 -11.693 7.903 1.00 79.56 113 PHE A CA 1
ATOM 840 C C . PHE A 1 113 ? -3.211 -13.093 8.517 1.00 79.56 113 PHE A C 1
ATOM 842 O O . PHE A 1 113 ? -4.182 -13.673 8.996 1.00 79.56 113 PHE A O 1
ATOM 849 N N . GLY A 1 114 ? -1.989 -13.625 8.571 1.00 69.25 114 GLY A N 1
ATOM 850 C CA . GLY A 1 114 ? -1.671 -14.983 9.038 1.00 69.25 114 GLY A CA 1
ATOM 851 C C . GLY A 1 114 ? -1.475 -15.140 10.550 1.00 69.25 114 GLY A C 1
ATOM 852 O O . GLY A 1 114 ? -1.447 -16.265 11.044 1.00 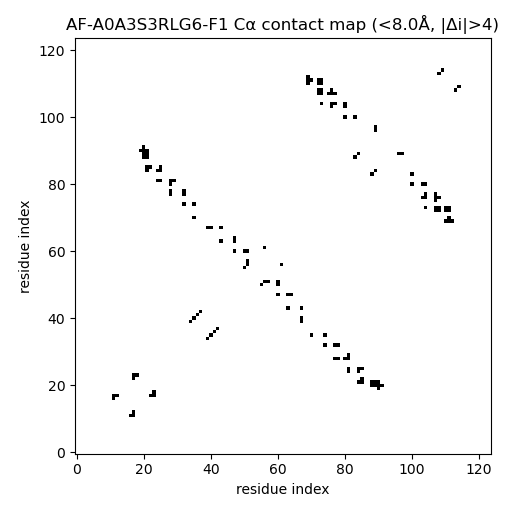69.25 114 GLY A O 1
ATOM 853 N N . GLY A 1 115 ? -1.432 -14.050 11.326 1.00 57.94 115 GLY A N 1
ATOM 854 C CA . GLY A 1 115 ? -1.365 -14.079 12.800 1.00 57.94 115 GLY A CA 1
ATOM 855 C C . GLY A 1 115 ? -2.626 -14.610 13.510 1.00 57.94 115 GLY A C 1
ATOM 856 O O . GLY A 1 115 ? -2.800 -14.382 14.702 1.00 57.94 115 GLY A O 1
ATOM 857 N N . GLY A 1 116 ? -3.530 -15.280 12.789 1.00 52.69 116 GLY A N 1
ATOM 858 C CA . GLY A 1 116 ? -4.773 -15.867 13.292 1.00 52.69 116 GLY A CA 1
ATOM 859 C C . GLY A 1 116 ? -4.639 -17.270 13.893 1.00 52.69 116 GLY A C 1
ATOM 860 O O . GLY A 1 116 ? -5.659 -17.915 14.116 1.00 52.69 116 GLY A O 1
ATOM 861 N N . ARG A 1 117 ? -3.428 -17.771 14.174 1.00 50.31 117 ARG A N 1
ATOM 862 C CA . ARG A 1 117 ? -3.278 -18.961 15.025 1.00 50.31 117 ARG A CA 1
ATOM 863 C C . ARG A 1 117 ? -3.495 -18.555 16.479 1.00 50.31 117 ARG A C 1
ATOM 865 O O . ARG A 1 117 ? -2.567 -18.174 17.183 1.00 50.31 117 ARG A O 1
ATOM 872 N N . GLN A 1 118 ? -4.760 -18.620 16.882 1.00 51.75 118 GLN A N 1
ATOM 873 C CA . GLN A 1 118 ? -5.200 -18.735 18.265 1.00 51.75 118 GLN A CA 1
ATOM 874 C C . GLN A 1 118 ? -4.350 -19.789 18.987 1.00 51.75 118 GLN A C 1
ATOM 876 O O . GLN A 1 118 ? -4.615 -20.984 18.903 1.00 51.75 118 GLN A O 1
ATOM 881 N N . LEU A 1 119 ? -3.336 -19.346 19.723 1.00 48.47 119 LEU A N 1
ATOM 882 C CA . LEU A 1 119 ? -2.900 -20.068 20.904 1.00 48.47 119 LEU A CA 1
ATOM 883 C C . LEU A 1 119 ? -3.943 -19.738 21.972 1.00 48.47 119 LEU A C 1
ATOM 885 O O . LEU A 1 119 ? -3.788 -18.786 22.730 1.00 48.47 119 LEU A O 1
ATOM 889 N N . VAL A 1 120 ? -5.055 -20.470 21.964 1.00 54.19 120 VAL A N 1
ATOM 890 C CA . VAL A 1 120 ? -5.801 -20.717 23.197 1.00 54.19 120 VAL A CA 1
ATOM 891 C C . VAL A 1 120 ? -5.171 -21.982 23.769 1.00 54.19 120 VAL A C 1
ATOM 893 O O . VAL A 1 120 ? -5.454 -23.067 23.262 1.00 54.19 120 VAL A O 1
ATOM 896 N N . PRO A 1 121 ? -4.289 -21.903 24.780 1.00 49.03 121 PRO A N 1
ATOM 897 C CA . PRO A 1 121 ? -4.128 -23.028 25.678 1.00 49.03 121 PRO A CA 1
ATOM 898 C C . PRO A 1 121 ? -5.500 -23.251 26.309 1.00 49.03 121 PRO A C 1
ATOM 900 O O . PRO A 1 121 ? -6.022 -22.376 27.002 1.00 49.03 121 PRO A O 1
ATOM 903 N N . SER A 1 122 ? -6.119 -24.386 25.990 1.00 46.25 122 SER A N 1
ATOM 904 C CA . SER A 1 122 ? -7.250 -24.897 26.752 1.00 46.25 122 SER A CA 1
ATOM 905 C C . SER A 1 122 ? -6.809 -24.930 28.209 1.00 46.25 122 SER A C 1
ATOM 907 O O . SER A 1 122 ? -5.876 -25.656 28.543 1.00 46.25 122 SER A O 1
ATOM 909 N N . ALA A 1 123 ? -7.430 -24.098 29.042 1.00 49.91 123 ALA A N 1
ATOM 910 C CA . ALA A 1 123 ? -7.310 -24.222 30.481 1.00 49.91 123 ALA A CA 1
ATOM 91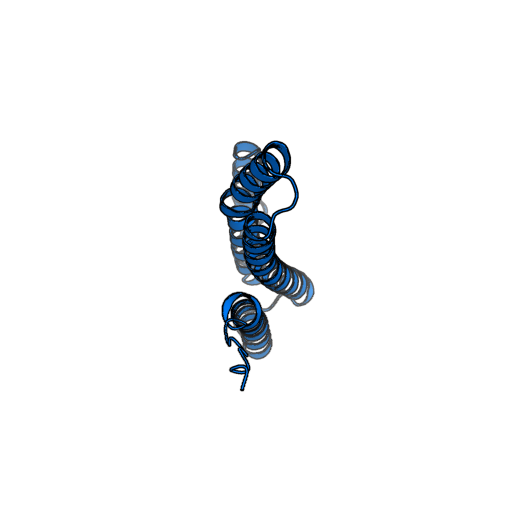1 C C . ALA A 1 123 ? -7.742 -25.648 30.851 1.00 49.91 123 ALA A C 1
ATOM 913 O O . ALA A 1 123 ? -8.861 -26.058 30.530 1.00 49.91 123 ALA A O 1
ATOM 914 N N . ALA A 1 124 ? -6.815 -26.397 31.436 1.00 47.78 124 ALA A N 1
ATOM 915 C CA . ALA A 1 124 ? -7.051 -27.634 32.161 1.00 47.78 124 ALA A CA 1
ATOM 916 C C . ALA A 1 124 ? -6.656 -27.379 33.615 1.00 47.78 124 ALA A C 1
ATOM 918 O O . ALA A 1 124 ? -5.657 -26.645 33.814 1.00 47.78 124 ALA A O 1
#

Nearest PDB structures (foldseek):
  7sqc-assembly1_C2  TM=4.201E-01  e=1.920E+00  Chlamydomonas reinhardtii
  1i4t-assembly2_A-2  TM=6.619E-01  e=8.390E+00  Homo sapiens
  7sqc-assembly1_C3  TM=4.817E-01  e=9.322E+00  Chlamydomonas reinhardtii
  4m70-assembly4_H  TM=3.774E-01  e=8.390E+00  Solanum tuberosum

Foldseek 3Di:
DVVVVVVVVVVCCVPPNCPQPLSVLLVVLVVLLVCCCVVPVVVLVVVLVVCCVVPNDDPVSVVSVLLNVLSVLLNVLSVVLNVLSVVVSDHPVPVVNVVVSVVSNVVSNCVSPVPPPDPPPPDD